Protein AF-A0A2D4LVJ1-F1 (afdb_monomer_lite)

Structure (mmCIF, N/CA/C/O backbone):
data_AF-A0A2D4LVJ1-F1
#
_entry.id   AF-A0A2D4LVJ1-F1
#
loop_
_atom_site.group_PDB
_atom_site.id
_atom_site.type_symbol
_atom_site.label_atom_id
_atom_site.label_alt_id
_atom_site.label_comp_id
_atom_site.label_asym_id
_atom_site.label_entity_id
_atom_site.label_seq_id
_atom_site.pdbx_PDB_ins_code
_atom_site.Cartn_x
_atom_site.Cartn_y
_atom_site.Cartn_z
_atom_site.occupancy
_atom_site.B_iso_or_equiv
_atom_site.auth_seq_id
_atom_site.auth_comp_id
_atom_site.auth_asym_id
_atom_site.auth_atom_id
_atom_site.pdbx_PDB_model_num
ATOM 1 N N . SER A 1 1 ? -31.375 44.923 41.688 1.00 48.00 1 SER A N 1
ATOM 2 C CA . SER A 1 1 ? -31.188 43.518 41.280 1.00 48.00 1 SER A CA 1
ATOM 3 C C . SER A 1 1 ? -31.337 43.453 39.769 1.00 48.00 1 SER A C 1
ATOM 5 O O . SER A 1 1 ? -32.341 43.948 39.275 1.00 48.00 1 SER A O 1
ATOM 7 N N . GLY A 1 2 ? -30.306 43.041 39.024 1.00 53.62 2 GLY A N 1
ATOM 8 C CA . GLY A 1 2 ? -30.232 43.248 37.570 1.00 53.62 2 GLY A CA 1
ATOM 9 C C . GLY A 1 2 ? -29.762 42.018 36.778 1.00 53.62 2 GLY A C 1
ATOM 10 O O . GLY A 1 2 ? -29.244 41.073 37.369 1.00 53.62 2 GLY A O 1
ATOM 11 N N . PRO A 1 3 ? -29.865 42.044 35.433 1.00 56.19 3 PRO A N 1
ATOM 12 C CA . PRO A 1 3 ? -29.704 40.879 34.543 1.00 56.19 3 PRO A CA 1
ATOM 13 C C . PRO A 1 3 ? -28.341 40.164 34.599 1.00 56.19 3 PRO A C 1
ATOM 15 O O . PRO A 1 3 ? -28.193 39.054 34.091 1.00 56.19 3 PRO A O 1
ATOM 18 N N . ARG A 1 4 ? -27.318 40.806 35.179 1.00 56.72 4 ARG A N 1
ATOM 19 C CA . ARG A 1 4 ? -25.957 40.260 35.299 1.00 56.72 4 ARG A CA 1
ATOM 20 C C . ARG A 1 4 ? -25.859 39.147 36.344 1.00 56.72 4 ARG A C 1
ATOM 22 O O . ARG A 1 4 ? -25.077 38.223 36.157 1.00 56.72 4 ARG A O 1
ATOM 29 N N . ASP A 1 5 ? -26.682 39.218 37.385 1.00 67.31 5 ASP A N 1
ATOM 30 C CA . ASP A 1 5 ? -26.707 38.239 38.475 1.00 67.31 5 ASP A CA 1
ATOM 31 C C . ASP A 1 5 ? -27.317 36.903 38.014 1.00 67.31 5 ASP A C 1
ATOM 33 O O . ASP A 1 5 ? -26.776 35.828 38.256 1.00 67.31 5 ASP A O 1
ATOM 37 N N . LEU A 1 6 ? -28.360 36.983 37.179 1.00 68.62 6 LEU A N 1
ATOM 38 C CA . LEU A 1 6 ? -28.966 35.832 36.502 1.00 68.62 6 LEU A CA 1
ATOM 39 C C . LEU A 1 6 ? -27.993 35.130 35.543 1.00 68.62 6 LEU A C 1
ATOM 41 O O . LEU A 1 6 ? -27.967 33.906 35.469 1.00 68.62 6 LEU A O 1
ATOM 45 N N . LYS A 1 7 ? -27.159 35.880 34.808 1.00 74.25 7 LYS A N 1
ATOM 46 C CA . LYS A 1 7 ? -26.148 35.265 33.930 1.00 74.25 7 LYS A CA 1
ATOM 47 C C . LYS A 1 7 ? -25.097 34.502 34.723 1.00 74.25 7 LYS A C 1
ATOM 49 O O . LYS A 1 7 ? -24.704 33.418 34.301 1.00 74.25 7 LYS A O 1
ATOM 54 N N . LEU A 1 8 ? -24.648 35.061 35.845 1.00 72.56 8 LEU A N 1
ATOM 55 C CA . LEU A 1 8 ? -23.687 34.397 36.715 1.00 72.56 8 LEU A CA 1
ATOM 56 C C . LEU A 1 8 ? -24.311 33.150 37.340 1.00 72.56 8 LEU A C 1
ATOM 58 O O . LEU A 1 8 ? -23.702 32.091 37.248 1.00 72.56 8 LEU A O 1
ATOM 62 N N . SER A 1 9 ? -25.527 33.220 37.885 1.00 76.00 9 SER A N 1
ATOM 63 C CA . SER A 1 9 ? -26.188 32.056 38.494 1.00 76.00 9 SER A CA 1
ATOM 64 C C . SER A 1 9 ? -26.428 30.916 37.497 1.00 76.00 9 SER A C 1
ATOM 66 O O . SER A 1 9 ? -26.194 29.753 37.827 1.00 76.00 9 SER A O 1
ATOM 68 N N . VAL A 1 10 ? -26.786 31.235 36.249 1.00 80.88 10 VAL A N 1
ATOM 69 C CA . VAL A 1 10 ? -26.882 30.250 35.160 1.00 80.88 10 VAL A CA 1
ATOM 70 C C . VAL A 1 10 ? -25.512 29.652 34.838 1.00 80.88 10 VAL A C 1
ATOM 72 O O . VAL A 1 10 ? -25.401 28.435 34.718 1.00 80.88 10 VAL A O 1
ATOM 75 N N . LEU A 1 11 ? -24.455 30.467 34.757 1.00 73.62 11 LEU A N 1
ATOM 76 C CA . LEU A 1 11 ? -23.079 30.000 34.535 1.00 73.62 11 LEU A CA 1
ATOM 77 C C . LEU A 1 11 ? -22.582 29.084 35.660 1.00 73.62 11 LEU A C 1
ATOM 79 O O . LEU A 1 11 ? -21.972 28.054 35.377 1.00 73.62 11 LEU A O 1
ATOM 83 N N . TRP A 1 12 ? -22.860 29.422 36.918 1.00 71.81 12 TRP A N 1
ATOM 84 C CA . TRP A 1 12 ? -22.526 28.596 38.080 1.00 71.81 12 TRP A CA 1
ATOM 85 C C . TRP A 1 12 ? -23.317 27.288 38.089 1.00 71.81 12 TRP A C 1
ATOM 87 O O . TRP A 1 12 ? -22.740 26.241 38.374 1.00 71.81 12 TRP A O 1
ATOM 97 N N . SER A 1 13 ? -24.597 27.317 37.708 1.00 76.31 13 SER A N 1
ATOM 98 C CA . SER A 1 13 ? -25.428 26.114 37.591 1.00 76.31 13 SER A CA 1
ATOM 99 C C . SER A 1 13 ? -24.936 25.190 36.474 1.00 76.31 13 SER A C 1
ATOM 101 O O . SER A 1 13 ? -24.716 24.004 36.711 1.00 76.31 13 SER A O 1
ATOM 103 N N . LEU A 1 14 ? -24.644 25.731 35.285 1.00 72.38 14 LEU A N 1
ATOM 104 C CA . LEU A 1 14 ? -24.098 24.961 34.162 1.00 72.38 14 LEU A CA 1
ATOM 105 C C . LEU A 1 14 ? -22.718 24.387 34.495 1.00 72.38 14 LEU A C 1
ATOM 107 O O . LEU A 1 14 ? -22.418 23.240 34.173 1.00 72.38 14 LEU A O 1
ATOM 111 N N . ARG A 1 15 ? -21.865 25.172 35.157 1.00 71.19 15 ARG A N 1
ATOM 112 C CA . ARG A 1 15 ? -20.538 24.732 35.591 1.00 71.19 15 ARG A CA 1
ATOM 113 C C . ARG A 1 15 ? -20.643 23.640 36.654 1.00 71.19 15 ARG A C 1
ATOM 115 O O . ARG A 1 15 ? -19.963 22.635 36.514 1.00 71.19 15 ARG A O 1
ATOM 122 N N . SER A 1 16 ? -21.524 23.782 37.643 1.00 69.31 16 SER A N 1
ATOM 123 C CA . SER A 1 16 ? -21.786 22.759 38.667 1.00 69.31 16 SER A CA 1
ATOM 124 C C . SER A 1 16 ? -22.276 21.443 38.050 1.00 69.31 16 SER A C 1
ATOM 126 O O . SER A 1 16 ? -21.753 20.382 38.373 1.00 69.31 16 SER A O 1
ATOM 128 N N . GLN A 1 17 ? -23.180 21.510 37.068 1.00 68.38 17 GLN A N 1
ATOM 129 C CA . GLN A 1 17 ? -23.642 20.335 36.318 1.00 68.38 17 GLN A CA 1
ATOM 130 C C . GLN A 1 17 ? -22.516 19.665 35.508 1.00 68.38 17 GLN A C 1
ATOM 132 O O . GLN A 1 17 ? -22.426 18.442 35.491 1.00 68.38 17 GLN A O 1
ATOM 137 N N . ASN A 1 18 ? -21.619 20.446 34.890 1.00 63.09 18 ASN A N 1
ATOM 138 C CA . ASN A 1 18 ? -20.451 19.919 34.165 1.00 63.09 18 ASN A CA 1
ATOM 139 C C . ASN A 1 18 ? -19.310 19.442 35.089 1.00 63.09 18 ASN A C 1
ATOM 141 O O . ASN A 1 18 ? -18.489 18.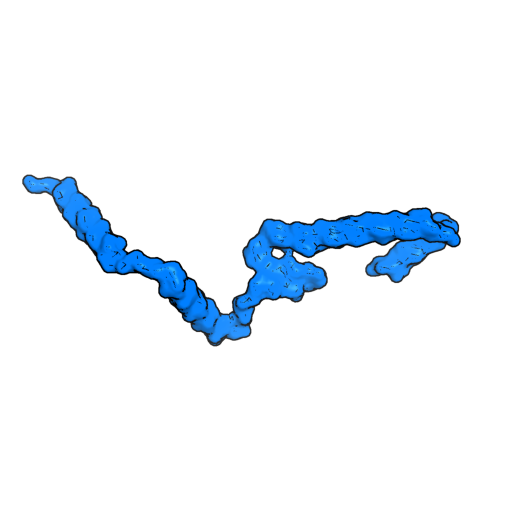636 34.673 1.00 63.09 18 ASN A O 1
ATOM 145 N N . LEU A 1 19 ? -19.230 19.922 36.333 1.00 59.19 19 LEU A N 1
ATOM 146 C CA . LEU A 1 19 ? -18.311 19.413 37.363 1.00 59.19 19 LEU A CA 1
ATOM 147 C C . LEU A 1 19 ? -18.858 18.159 38.062 1.00 59.19 19 LEU A C 1
ATOM 149 O O . LEU A 1 19 ? -18.079 17.387 38.613 1.00 59.19 19 LEU A O 1
ATOM 153 N N . ALA A 1 20 ? -20.178 17.951 38.027 1.00 56.31 20 ALA A N 1
ATOM 154 C CA . ALA A 1 20 ? -20.855 16.777 38.571 1.00 56.31 20 ALA A CA 1
ATOM 155 C C . ALA A 1 20 ? -20.817 15.559 37.634 1.00 56.31 20 ALA A C 1
ATOM 157 O O . ALA A 1 20 ? -21.182 14.461 38.057 1.00 56.31 20 ALA A O 1
ATOM 158 N N . THR A 1 21 ? -20.364 15.707 36.382 1.00 57.00 21 THR A N 1
ATOM 159 C CA . THR A 1 21 ? -20.018 14.531 35.580 1.00 57.00 21 THR A CA 1
ATOM 160 C C . THR A 1 21 ? -18.780 13.897 36.209 1.00 57.00 21 THR A C 1
ATOM 162 O O . THR A 1 21 ? -17.742 14.567 36.261 1.00 57.00 21 THR A O 1
ATOM 165 N N . PRO A 1 22 ? -18.850 12.646 36.703 1.00 62.56 22 PRO A N 1
ATOM 166 C CA . PRO A 1 22 ? -17.665 11.980 37.216 1.00 62.56 22 PRO A CA 1
ATOM 167 C C . PRO A 1 22 ? -16.614 12.005 36.111 1.00 62.56 22 PRO A C 1
ATOM 169 O O . PRO A 1 22 ? -16.945 11.758 34.949 1.00 62.56 22 PRO A O 1
ATOM 172 N N . ALA A 1 23 ? -15.374 12.355 36.458 1.00 60.97 23 ALA A N 1
ATOM 173 C CA . ALA A 1 23 ? -14.254 12.242 35.537 1.00 60.97 23 ALA A CA 1
ATOM 174 C C . ALA A 1 23 ? -14.244 10.798 35.026 1.00 60.97 23 ALA A C 1
ATOM 176 O O . ALA A 1 23 ? -13.926 9.870 35.770 1.00 60.97 23 ALA A O 1
ATOM 177 N N . VAL A 1 24 ? -14.724 10.607 33.797 1.00 65.69 24 VAL A N 1
ATOM 178 C CA . VAL A 1 24 ? -14.908 9.276 33.234 1.00 65.69 24 VAL A CA 1
ATOM 179 C C . VAL A 1 24 ? -13.519 8.686 33.093 1.00 65.69 24 VAL A C 1
ATOM 181 O O . VAL A 1 24 ? -12.682 9.227 32.368 1.00 65.69 24 VAL A O 1
ATOM 184 N N . ASP A 1 25 ? -13.269 7.603 33.826 1.00 75.62 25 ASP A N 1
ATOM 185 C CA . ASP A 1 25 ? -12.002 6.892 33.749 1.00 75.62 25 ASP A CA 1
ATOM 186 C C . ASP A 1 25 ? -11.718 6.500 32.291 1.00 75.62 25 ASP A C 1
ATOM 188 O O . ASP A 1 25 ? -12.623 6.151 31.523 1.00 75.62 25 ASP A O 1
ATOM 192 N N . SER A 1 26 ? -10.446 6.536 31.906 1.00 72.94 26 SER A N 1
ATOM 193 C CA . SER A 1 26 ? -10.009 6.275 30.531 1.00 72.94 26 SER A CA 1
ATOM 194 C C . SER A 1 26 ? -10.514 4.918 30.030 1.00 72.94 26 SER A C 1
ATOM 196 O O . SER A 1 26 ? -10.919 4.793 28.874 1.00 72.94 26 SER A O 1
ATOM 198 N N . ASN A 1 27 ? -10.581 3.915 30.911 1.00 76.38 27 ASN A N 1
ATOM 199 C CA . ASN A 1 27 ? -11.087 2.582 30.580 1.00 76.38 27 ASN A CA 1
ATOM 200 C C . ASN A 1 27 ? -12.599 2.573 30.324 1.00 76.38 27 ASN A C 1
ATOM 202 O O . ASN A 1 27 ? -13.078 1.884 29.418 1.00 76.38 27 ASN A O 1
ATOM 206 N N . GLN A 1 28 ? -13.359 3.372 31.076 1.00 75.62 28 GLN A N 1
ATOM 207 C CA . GLN A 1 28 ? -14.796 3.517 30.858 1.00 75.62 28 GLN A CA 1
ATOM 208 C C . GLN A 1 28 ? -15.080 4.201 29.516 1.00 75.62 28 GLN A C 1
ATOM 210 O O . GLN A 1 28 ? -15.920 3.718 28.753 1.00 75.62 28 GLN A O 1
ATOM 215 N N . LEU A 1 29 ? -14.318 5.242 29.170 1.00 75.62 29 LEU A N 1
ATOM 216 C CA . LEU A 1 29 ? -14.384 5.913 27.866 1.00 75.62 29 LEU A CA 1
ATOM 217 C C . LEU A 1 29 ? -14.111 4.952 26.698 1.00 75.62 29 LEU A C 1
ATOM 219 O O . LEU A 1 29 ? -14.857 4.943 25.715 1.00 75.62 29 LEU A O 1
ATOM 223 N N . ILE A 1 30 ? -13.086 4.101 26.813 1.00 79.94 30 ILE A N 1
ATOM 224 C CA . ILE A 1 30 ? -12.766 3.082 25.799 1.00 79.94 30 ILE A CA 1
ATOM 225 C C . ILE A 1 30 ? -13.943 2.107 25.630 1.00 79.94 30 ILE A C 1
ATOM 227 O O . ILE A 1 30 ? -14.396 1.880 24.507 1.00 79.94 30 ILE A O 1
ATOM 231 N N . SER A 1 31 ? -14.510 1.613 26.736 1.00 81.06 31 SER A N 1
ATOM 232 C CA . SER A 1 31 ? -15.624 0.652 26.712 1.00 81.06 31 SER A CA 1
ATOM 233 C C . SER A 1 31 ? -16.903 1.206 26.063 1.00 81.06 31 SER A C 1
ATOM 235 O O . SER A 1 31 ? -17.590 0.499 25.321 1.00 81.06 31 SER A O 1
ATOM 237 N N . LEU A 1 32 ? -17.210 2.487 26.293 1.00 85.00 32 LEU A N 1
ATOM 238 C CA . LEU A 1 32 ? -18.348 3.179 25.683 1.00 85.00 32 LEU A CA 1
ATOM 239 C C . LEU A 1 32 ? -18.143 3.351 24.176 1.00 85.00 32 LEU A C 1
ATOM 241 O O . LEU A 1 32 ? -19.057 3.105 23.386 1.00 85.00 32 LEU A O 1
ATOM 245 N N . THR A 1 33 ? -16.923 3.707 23.776 1.00 82.62 33 THR A N 1
ATOM 246 C CA . THR A 1 33 ? -16.551 3.882 22.369 1.00 82.62 33 THR A CA 1
ATOM 247 C C . THR A 1 33 ? -16.672 2.566 21.592 1.00 82.62 33 THR A C 1
ATOM 249 O O . THR A 1 33 ? -17.122 2.552 20.446 1.00 82.62 33 THR A O 1
ATOM 252 N N . ASP A 1 34 ? -16.307 1.438 22.200 1.00 85.00 34 ASP A N 1
ATOM 253 C CA . ASP A 1 34 ? -16.407 0.125 21.554 1.00 85.00 34 ASP A CA 1
ATOM 254 C C . ASP A 1 34 ? -17.852 -0.379 21.457 1.00 85.00 34 ASP A C 1
ATOM 256 O O . ASP A 1 34 ? -18.234 -0.944 20.429 1.00 85.00 34 ASP A O 1
ATOM 260 N N . LYS A 1 35 ? -18.701 -0.087 22.453 1.00 87.00 35 LYS A N 1
ATOM 261 C CA . LYS A 1 35 ? -20.151 -0.332 22.348 1.00 87.00 35 LYS A CA 1
ATOM 262 C C . LYS A 1 35 ? -20.763 0.410 21.161 1.00 87.00 35 LYS A C 1
ATOM 264 O O . LYS A 1 35 ? -21.479 -0.202 20.372 1.00 87.0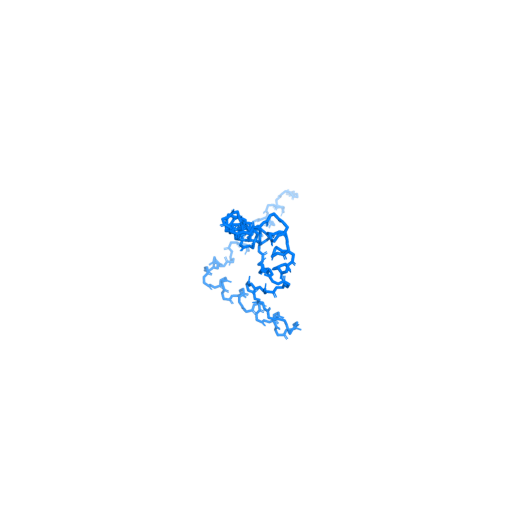0 35 LYS A O 1
ATOM 269 N N . GLN A 1 36 ? -20.432 1.690 20.992 1.00 84.75 36 GLN A N 1
ATOM 270 C CA . GLN A 1 36 ? -20.921 2.493 19.867 1.00 84.75 36 GLN A CA 1
ATOM 271 C C . GLN A 1 36 ? -20.480 1.924 18.512 1.00 84.75 36 GLN A C 1
ATOM 273 O O . GLN A 1 36 ? -21.299 1.816 17.602 1.00 84.75 36 GLN A O 1
ATOM 278 N N . LYS A 1 37 ? -19.216 1.496 18.375 1.00 83.81 37 LYS A N 1
ATOM 279 C CA . LYS A 1 37 ? -18.733 0.839 17.145 1.00 83.81 37 LYS A CA 1
ATOM 280 C C . LYS A 1 37 ? -19.487 -0.452 16.847 1.00 83.81 37 LYS A C 1
ATOM 282 O O . LYS A 1 37 ? -19.817 -0.705 15.690 1.00 83.81 37 LYS A O 1
ATOM 287 N N . ASN A 1 38 ? -19.765 -1.260 17.868 1.00 84.81 38 ASN A N 1
ATOM 288 C CA . ASN A 1 38 ? -20.468 -2.529 17.701 1.00 84.81 38 ASN A CA 1
ATOM 289 C C . ASN A 1 38 ? -21.926 -2.327 17.283 1.00 84.81 38 ASN A C 1
ATOM 291 O O . ASN A 1 38 ? -22.402 -3.024 16.391 1.00 84.81 38 ASN A O 1
ATOM 295 N N . GLU A 1 39 ? -22.634 -1.366 17.879 1.00 86.19 39 GLU A N 1
ATOM 296 C CA . GLU A 1 39 ? -23.995 -1.032 17.443 1.00 86.19 39 GLU A CA 1
ATOM 297 C C . GLU A 1 39 ? -24.030 -0.507 16.012 1.00 86.19 39 GLU A C 1
ATOM 299 O O . GLU A 1 39 ? -24.898 -0.894 15.230 1.00 86.19 39 GLU A O 1
ATOM 304 N N . LEU A 1 40 ? -23.065 0.339 15.656 1.00 82.81 40 LEU A N 1
ATOM 305 C CA . LEU A 1 40 ? -22.943 0.866 14.306 1.00 82.81 40 LEU A CA 1
ATOM 306 C C . LEU A 1 40 ? -22.677 -0.261 13.297 1.00 82.81 40 LEU A C 1
ATOM 308 O O . LEU A 1 40 ? -23.348 -0.341 12.275 1.00 82.81 40 LEU A O 1
ATOM 312 N N . THR A 1 41 ? -21.772 -1.185 13.626 1.00 83.06 41 THR A N 1
ATOM 313 C CA . THR A 1 41 ? -21.463 -2.364 12.799 1.00 83.06 41 THR A CA 1
ATOM 314 C C . THR A 1 41 ? -22.707 -3.228 12.572 1.00 83.06 41 THR A C 1
ATOM 316 O O . THR A 1 41 ? -22.959 -3.644 11.448 1.00 83.06 41 THR A O 1
ATOM 319 N N . LYS A 1 42 ? -23.532 -3.440 13.609 1.00 85.81 42 LYS A N 1
ATOM 320 C CA . LYS A 1 42 ? -24.787 -4.206 13.501 1.00 85.81 42 LYS A CA 1
ATOM 321 C C . LYS A 1 42 ? -25.850 -3.512 12.646 1.00 85.81 42 LYS A C 1
ATOM 323 O O . LYS A 1 42 ? -26.631 -4.191 11.996 1.00 85.81 42 LYS A O 1
ATOM 328 N N . LYS A 1 43 ? -25.915 -2.177 12.676 1.00 86.62 43 LYS A N 1
ATOM 329 C CA . LYS A 1 43 ? -26.921 -1.401 11.930 1.00 86.62 43 LYS A CA 1
ATOM 330 C C . LYS A 1 43 ? -26.589 -1.247 10.447 1.00 86.62 43 LYS A C 1
ATOM 332 O O . LYS A 1 43 ? -27.507 -1.179 9.642 1.00 86.62 43 LYS A O 1
ATOM 337 N N . ILE A 1 44 ? -25.305 -1.132 10.102 1.00 82.12 44 ILE A N 1
ATOM 338 C CA . ILE A 1 44 ? -24.846 -0.829 8.733 1.00 82.12 44 ILE A CA 1
ATOM 339 C C . ILE A 1 44 ? -24.332 -2.093 8.013 1.00 82.12 44 ILE A C 1
ATOM 341 O O . ILE A 1 44 ? -23.985 -2.033 6.842 1.00 82.12 44 ILE A O 1
ATOM 345 N N . ASP A 1 45 ? -24.262 -3.235 8.705 1.00 77.50 45 ASP A N 1
ATOM 346 C CA . ASP A 1 45 ? -23.734 -4.516 8.198 1.00 77.50 45 ASP A CA 1
ATOM 347 C C . ASP A 1 45 ? -22.316 -4.410 7.583 1.00 77.50 45 ASP A C 1
ATOM 349 O O . ASP A 1 45 ? -21.872 -5.218 6.769 1.00 77.50 45 ASP A O 1
ATOM 353 N N . LEU A 1 46 ? -21.568 -3.378 7.993 1.00 79.81 46 LEU A N 1
ATOM 354 C CA . LEU A 1 46 ? -20.208 -3.077 7.555 1.00 79.81 46 LEU A CA 1
ATOM 355 C C . LEU A 1 46 ? -19.255 -3.167 8.742 1.00 79.81 46 LEU A C 1
ATOM 357 O O . LEU A 1 46 ? -19.442 -2.502 9.761 1.00 79.81 46 LEU A O 1
ATOM 361 N N . GLN A 1 47 ? -18.186 -3.949 8.591 1.00 79.88 47 GLN A N 1
ATOM 362 C CA . GLN A 1 47 ? -17.165 -4.093 9.627 1.00 79.88 47 GLN A CA 1
ATOM 363 C C . GLN A 1 47 ? -16.250 -2.865 9.701 1.00 79.88 47 GLN A C 1
ATOM 365 O O . GLN A 1 47 ? -15.696 -2.409 8.698 1.00 79.88 47 GLN A O 1
ATOM 370 N N . VAL A 1 48 ? -16.013 -2.363 10.916 1.00 76.44 48 VAL A N 1
ATOM 371 C CA . VAL A 1 48 ? -15.037 -1.293 11.164 1.00 76.44 48 VAL A CA 1
ATOM 372 C C . VAL A 1 48 ? -13.626 -1.886 11.212 1.00 76.44 48 VAL A C 1
ATOM 374 O O . VAL A 1 48 ? -13.168 -2.366 12.250 1.00 76.44 48 VAL A O 1
ATOM 377 N N . VAL A 1 49 ? -12.908 -1.839 10.087 1.00 81.12 49 VAL A N 1
ATOM 378 C CA . VAL A 1 49 ? -11.543 -2.382 9.972 1.00 81.12 49 VAL A CA 1
ATOM 379 C C . VAL A 1 49 ? -10.500 -1.260 9.962 1.00 81.12 49 VAL A C 1
ATOM 381 O O . VAL A 1 49 ? -10.652 -0.241 9.292 1.00 81.12 49 VAL A O 1
ATOM 384 N N . LYS A 1 50 ? -9.385 -1.444 10.685 1.00 81.12 50 LYS A N 1
ATOM 385 C CA . LYS A 1 50 ? -8.288 -0.451 10.752 1.00 81.12 50 LYS A CA 1
ATOM 386 C C . LYS A 1 50 ? -7.546 -0.275 9.421 1.00 81.12 50 LYS A C 1
ATOM 388 O O . LYS A 1 50 ? -6.979 0.793 9.172 1.00 81.12 50 LYS A O 1
ATOM 393 N N . LYS A 1 51 ? -7.493 -1.334 8.608 1.00 83.56 51 LYS A N 1
ATOM 394 C CA . LYS A 1 51 ? -6.841 -1.367 7.296 1.00 83.56 51 LYS A CA 1
ATOM 395 C C . LYS A 1 51 ? -7.662 -2.208 6.329 1.00 83.56 51 LYS A C 1
ATOM 397 O O . LYS A 1 51 ? -8.099 -3.290 6.701 1.00 83.56 51 LYS A O 1
ATOM 402 N N . VAL A 1 52 ? -7.801 -1.743 5.094 1.00 86.31 52 VAL A N 1
ATOM 403 C CA . VAL A 1 52 ? -8.498 -2.460 4.017 1.00 86.31 52 VAL A CA 1
ATOM 404 C C . VAL A 1 52 ? -7.602 -2.473 2.786 1.00 86.31 52 VAL A C 1
ATOM 406 O O . VAL A 1 52 ? -6.970 -1.465 2.476 1.00 86.31 52 VAL A O 1
ATOM 409 N N . LYS A 1 53 ? -7.511 -3.611 2.095 1.00 86.25 53 LYS A N 1
ATOM 410 C CA . LYS A 1 53 ? -6.787 -3.710 0.824 1.00 86.25 53 LYS A CA 1
ATOM 411 C C . LYS A 1 53 ? -7.743 -3.358 -0.316 1.00 86.25 53 LYS A C 1
ATOM 413 O O . LYS A 1 53 ? -8.764 -4.016 -0.473 1.00 86.25 53 LYS A O 1
ATOM 418 N N . TRP A 1 54 ? -7.397 -2.352 -1.109 1.00 82.06 54 TRP A N 1
ATOM 419 C CA . TRP A 1 54 ? -8.156 -1.915 -2.279 1.00 82.06 54 TRP A CA 1
ATOM 420 C C . TRP A 1 54 ? -7.205 -1.655 -3.445 1.00 82.06 54 TRP A C 1
ATOM 422 O O . TRP A 1 54 ? -6.254 -0.892 -3.294 1.00 82.06 54 TRP A O 1
ATOM 432 N N . LEU A 1 55 ? -7.428 -2.316 -4.587 1.00 83.38 55 LEU A N 1
ATOM 433 C CA . LEU A 1 55 ? -6.596 -2.180 -5.797 1.00 83.38 55 LEU A CA 1
ATOM 434 C C . LEU A 1 55 ? -5.080 -2.316 -5.527 1.00 83.38 55 LEU A C 1
ATOM 436 O O . LEU A 1 55 ? -4.263 -1.568 -6.050 1.00 83.38 55 LEU A O 1
ATOM 440 N N . GLY A 1 56 ? -4.691 -3.241 -4.640 1.00 78.31 56 GLY A N 1
ATOM 441 C CA . GLY A 1 56 ? -3.284 -3.458 -4.267 1.00 78.31 56 GLY A CA 1
ATOM 442 C C . GLY A 1 56 ? -2.705 -2.457 -3.256 1.00 78.31 56 GLY A C 1
ATOM 443 O O . GLY A 1 56 ? -1.591 -2.662 -2.775 1.00 78.31 56 GLY A O 1
ATOM 444 N N . VAL A 1 57 ? -3.467 -1.436 -2.863 1.00 81.69 57 VAL A N 1
ATOM 445 C CA . VAL A 1 57 ? -3.092 -0.410 -1.881 1.00 81.69 57 VAL A CA 1
ATOM 446 C C . VAL A 1 57 ? -3.797 -0.683 -0.554 1.00 81.69 57 VAL A C 1
ATOM 448 O O . VAL A 1 57 ? -4.990 -0.975 -0.503 1.00 81.69 57 VAL A O 1
ATOM 451 N N . TYR A 1 58 ? -3.076 -0.567 0.555 1.00 85.44 58 TYR A N 1
ATOM 452 C CA . TYR A 1 58 ? -3.674 -0.589 1.885 1.00 85.44 58 TYR A CA 1
ATOM 453 C C . TYR A 1 58 ? -4.198 0.796 2.253 1.00 85.44 58 TYR A C 1
ATOM 455 O O . TYR A 1 58 ? -3.427 1.727 2.510 1.00 85.44 58 TYR A O 1
ATOM 463 N N . LEU A 1 59 ? -5.518 0.911 2.321 1.00 84.00 59 LEU A N 1
ATOM 464 C CA . LEU A 1 59 ? -6.215 2.065 2.861 1.00 84.00 59 LEU A CA 1
ATOM 465 C C . LEU A 1 59 ? -6.217 1.978 4.386 1.00 84.00 59 LEU A C 1
ATOM 467 O O . LEU A 1 59 ? -6.448 0.923 4.976 1.00 84.00 59 LEU A O 1
ATOM 471 N N . THR A 1 60 ? -5.938 3.104 5.030 1.00 84.50 60 THR A N 1
ATOM 472 C CA . THR A 1 60 ? -5.919 3.243 6.488 1.00 84.50 60 THR A CA 1
ATOM 473 C C . THR A 1 60 ? -6.728 4.468 6.873 1.00 84.50 60 THR A C 1
ATOM 475 O O . THR A 1 60 ? -6.713 5.441 6.124 1.00 84.50 60 THR A O 1
ATOM 478 N N . ALA A 1 61 ? -7.327 4.482 8.065 1.00 81.12 61 ALA A N 1
ATOM 479 C CA . ALA A 1 61 ? -8.147 5.608 8.533 1.00 81.12 61 ALA A CA 1
ATOM 480 C C . ALA A 1 61 ? -7.436 6.979 8.486 1.00 81.12 61 ALA A C 1
ATOM 482 O O . ALA A 1 61 ? -8.082 8.012 8.351 1.00 81.12 61 ALA A O 1
ATOM 483 N N . ARG A 1 62 ? -6.098 7.010 8.582 1.00 80.06 62 ARG A N 1
ATOM 484 C CA . ARG A 1 62 ? -5.304 8.236 8.417 1.00 80.06 62 ARG A CA 1
ATOM 485 C C . ARG A 1 62 ? -4.750 8.330 6.994 1.00 80.06 62 ARG A C 1
ATOM 487 O O . ARG A 1 62 ? -3.911 7.524 6.599 1.00 80.06 62 ARG A O 1
ATOM 494 N N . CYS A 1 63 ? -5.102 9.380 6.254 1.00 72.75 63 CYS A N 1
ATOM 495 C CA . CYS A 1 63 ? -4.578 9.592 4.897 1.00 72.75 63 CYS A CA 1
ATOM 496 C C . CYS A 1 63 ? -3.045 9.737 4.858 1.00 72.75 63 CYS A C 1
ATOM 498 O O . CYS A 1 63 ? -2.391 9.264 3.929 1.00 72.75 63 CYS A O 1
ATOM 500 N N . ARG A 1 64 ? -2.436 10.313 5.909 1.00 74.56 64 ARG A N 1
ATOM 501 C CA . ARG A 1 64 ? -0.974 10.495 6.008 1.00 74.56 64 ARG A CA 1
ATOM 502 C C . ARG A 1 64 ? -0.201 9.171 5.951 1.00 74.56 64 ARG A C 1
ATOM 504 O O . ARG A 1 64 ? 0.911 9.136 5.426 1.00 74.56 64 ARG A O 1
ATOM 511 N N . THR A 1 65 ? -0.774 8.084 6.467 1.00 73.94 65 THR A N 1
ATOM 512 C CA . THR A 1 65 ? -0.118 6.770 6.485 1.00 73.94 65 THR A CA 1
ATOM 513 C C . THR A 1 65 ? -0.241 6.026 5.162 1.00 73.94 65 THR A C 1
ATOM 515 O O . THR A 1 65 ? 0.614 5.188 4.884 1.00 73.94 65 THR A O 1
ATOM 518 N N . ILE A 1 66 ? -1.206 6.372 4.302 1.00 78.94 66 ILE A N 1
ATOM 519 C CA . ILE A 1 66 ? -1.382 5.750 2.979 1.00 78.94 66 ILE A CA 1
ATOM 520 C C . ILE A 1 66 ? -0.139 5.989 2.119 1.00 78.94 66 ILE A C 1
ATOM 522 O O . ILE A 1 66 ? 0.403 5.042 1.546 1.00 78.94 66 ILE A O 1
ATOM 526 N N . LYS A 1 67 ? 0.378 7.230 2.103 1.00 75.88 67 LYS A N 1
ATOM 527 C CA . LYS A 1 67 ? 1.554 7.570 1.291 1.00 75.88 67 LYS A CA 1
ATOM 528 C C . LYS A 1 67 ? 2.803 6.802 1.715 1.00 75.88 67 LYS A C 1
ATOM 530 O O . LYS A 1 67 ? 3.517 6.246 0.884 1.00 75.88 67 LYS A O 1
ATOM 535 N N . ALA A 1 68 ? 3.060 6.784 3.019 1.00 76.06 68 ALA A N 1
ATOM 536 C CA . ALA A 1 68 ? 4.244 6.149 3.579 1.00 76.06 68 ALA A CA 1
ATOM 537 C C . ALA A 1 68 ? 4.197 4.619 3.480 1.00 76.06 68 ALA A C 1
ATOM 539 O O . ALA A 1 68 ? 5.218 4.015 3.176 1.00 76.06 68 ALA A O 1
ATOM 540 N N . SER A 1 69 ? 3.038 4.002 3.721 1.00 72.81 69 SER A N 1
ATOM 541 C CA . SER A 1 69 ? 2.914 2.538 3.744 1.00 72.81 69 SER A CA 1
ATOM 542 C C . SER A 1 69 ? 2.853 1.899 2.358 1.00 72.81 69 SER A C 1
ATOM 544 O O . SER A 1 69 ? 3.298 0.764 2.210 1.00 72.81 69 SER A O 1
ATOM 546 N N . ASN A 1 70 ? 2.357 2.617 1.344 1.00 78.31 70 ASN A N 1
ATOM 547 C CA . ASN A 1 70 ? 2.191 2.060 0.001 1.00 78.31 70 ASN A CA 1
ATOM 548 C C . ASN A 1 70 ? 3.256 2.569 -0.978 1.00 78.31 70 ASN A C 1
ATOM 550 O O . ASN A 1 70 ? 4.012 1.770 -1.525 1.00 78.31 70 ASN A O 1
ATOM 554 N N . TYR A 1 71 ? 3.388 3.889 -1.156 1.00 81.12 71 TYR A N 1
ATOM 555 C CA . TYR A 1 71 ? 4.243 4.429 -2.221 1.00 81.12 71 TYR A CA 1
ATOM 556 C C . TYR A 1 71 ? 5.736 4.391 -1.901 1.00 81.12 71 TYR A C 1
ATOM 558 O O . TYR A 1 71 ? 6.528 4.148 -2.802 1.00 81.12 71 TYR A O 1
ATOM 566 N N . LYS A 1 72 ? 6.159 4.591 -0.643 1.00 85.44 72 LYS A N 1
ATOM 567 C CA . LYS A 1 72 ? 7.600 4.536 -0.317 1.00 85.44 72 LYS A CA 1
ATOM 568 C C . LYS A 1 72 ? 8.203 3.167 -0.635 1.00 85.44 72 LYS A C 1
ATOM 570 O O . LYS A 1 72 ? 9.272 3.108 -1.231 1.00 85.44 72 LYS A O 1
ATOM 575 N N . ARG A 1 73 ? 7.491 2.094 -0.274 1.00 85.12 73 ARG A N 1
ATOM 576 C CA . ARG A 1 73 ? 7.914 0.715 -0.544 1.00 85.12 73 ARG A CA 1
ATOM 577 C C . ARG A 1 73 ? 7.939 0.421 -2.044 1.00 85.12 73 ARG A C 1
ATOM 579 O O . ARG A 1 73 ? 8.919 -0.123 -2.529 1.00 85.12 73 ARG A O 1
ATOM 586 N N . LEU A 1 74 ? 6.898 0.835 -2.770 1.00 86.00 74 LEU A N 1
ATOM 587 C CA . LEU A 1 74 ? 6.828 0.706 -4.230 1.00 86.00 74 LEU A CA 1
ATOM 588 C C . LEU A 1 74 ? 7.997 1.411 -4.925 1.00 86.00 74 LEU A C 1
ATOM 590 O O . LEU A 1 74 ? 8.673 0.808 -5.745 1.00 86.00 74 LEU A O 1
ATOM 594 N N . ILE A 1 75 ? 8.290 2.656 -4.547 1.00 88.38 75 ILE A N 1
ATOM 595 C CA . ILE A 1 75 ? 9.406 3.420 -5.119 1.00 88.38 75 ILE A CA 1
ATOM 596 C C . ILE A 1 75 ? 10.752 2.742 -4.830 1.00 88.38 75 ILE A C 1
ATOM 598 O O . ILE A 1 75 ? 11.627 2.736 -5.689 1.00 88.38 75 ILE A O 1
ATOM 602 N N . GLN A 1 76 ? 10.940 2.184 -3.631 1.00 90.75 76 GLN A N 1
ATOM 603 C CA . GLN A 1 76 ? 12.157 1.433 -3.304 1.00 90.75 76 GLN A CA 1
ATOM 604 C C . GLN A 1 76 ? 12.292 0.171 -4.157 1.00 90.75 76 GLN A C 1
ATOM 606 O O . GLN A 1 76 ? 13.378 -0.080 -4.668 1.00 90.75 76 GLN A O 1
ATOM 611 N N . GLN A 1 77 ? 11.202 -0.575 -4.348 1.00 89.19 77 GLN A N 1
ATOM 612 C CA . GLN A 1 77 ? 11.203 -1.770 -5.188 1.00 89.19 77 GLN A CA 1
ATOM 613 C C . GLN A 1 77 ? 11.546 -1.425 -6.640 1.00 89.19 77 GLN A C 1
ATOM 615 O O . GLN A 1 77 ? 12.481 -1.994 -7.186 1.00 89.19 77 GLN A O 1
ATOM 620 N N . ILE A 1 78 ? 10.901 -0.398 -7.204 1.00 89.50 78 ILE A N 1
ATOM 621 C CA . ILE A 1 78 ? 11.182 0.087 -8.564 1.00 89.50 78 ILE A CA 1
ATOM 622 C C . ILE A 1 78 ? 12.667 0.440 -8.729 1.00 89.50 78 ILE A C 1
ATOM 624 O O . ILE A 1 78 ? 13.270 0.115 -9.744 1.00 89.50 78 ILE A O 1
ATOM 628 N N . LYS A 1 79 ? 13.289 1.084 -7.732 1.00 91.69 79 LYS A N 1
ATOM 629 C CA . LYS A 1 79 ? 14.727 1.396 -7.785 1.00 91.69 79 LYS A CA 1
ATOM 630 C C . LYS A 1 79 ? 15.602 0.144 -7.822 1.00 91.69 79 LYS A C 1
ATOM 632 O O . LYS A 1 79 ? 16.576 0.127 -8.563 1.00 91.69 79 LYS A O 1
ATOM 637 N N . LEU A 1 80 ? 15.272 -0.874 -7.029 1.00 92.19 80 LEU A N 1
ATOM 638 C CA . LEU A 1 80 ? 16.010 -2.140 -7.028 1.00 92.19 80 LEU A CA 1
ATOM 639 C C . LEU A 1 80 ? 15.854 -2.871 -8.362 1.00 92.19 80 LEU A C 1
ATOM 641 O O . LEU A 1 80 ? 16.841 -3.350 -8.915 1.00 92.19 80 LEU A O 1
ATOM 645 N N . ASP A 1 81 ? 14.639 -2.902 -8.902 1.00 88.00 81 ASP A N 1
ATOM 646 C CA . ASP A 1 81 ? 14.353 -3.545 -10.181 1.00 88.00 81 ASP A CA 1
ATOM 647 C C . ASP A 1 81 ? 15.114 -2.848 -11.324 1.00 88.00 81 ASP A C 1
ATOM 649 O O . ASP A 1 81 ? 15.742 -3.516 -12.142 1.00 88.00 81 ASP A O 1
ATOM 653 N N . LEU A 1 82 ? 15.180 -1.510 -11.317 1.00 87.56 82 LEU A N 1
ATOM 654 C CA . LEU A 1 82 ? 15.974 -0.730 -12.275 1.00 87.56 82 LEU A CA 1
ATOM 655 C C . LEU A 1 82 ? 17.480 -1.039 -12.203 1.00 87.56 82 LEU A C 1
ATOM 657 O O . LEU A 1 82 ? 18.126 -1.171 -13.246 1.00 87.56 82 LEU A O 1
ATOM 661 N N . GLU A 1 83 ? 18.054 -1.171 -11.004 1.00 89.44 83 GLU A N 1
ATOM 662 C CA . GLU A 1 83 ? 19.466 -1.556 -10.846 1.00 89.44 83 GLU A CA 1
ATOM 663 C C . GLU A 1 83 ? 19.724 -2.990 -11.333 1.00 89.44 83 GLU A C 1
ATOM 665 O O . GLU A 1 83 ? 20.715 -3.244 -12.021 1.00 89.44 83 GLU A O 1
ATOM 670 N N . ASN A 1 84 ? 18.803 -3.919 -11.068 1.00 87.00 84 ASN A N 1
ATOM 671 C CA . ASN A 1 84 ? 18.878 -5.284 -11.593 1.00 87.00 84 ASN A CA 1
ATOM 672 C C . ASN A 1 84 ? 18.786 -5.309 -13.126 1.00 87.00 84 ASN A C 1
ATOM 674 O O . ASN A 1 84 ? 19.485 -6.073 -13.789 1.00 87.00 84 ASN A O 1
ATOM 678 N N . TRP A 1 85 ? 17.967 -4.446 -13.726 1.00 81.88 85 TRP A N 1
ATOM 679 C CA . TRP A 1 85 ? 17.856 -4.374 -15.183 1.00 81.88 85 TRP A CA 1
ATOM 680 C C . TRP A 1 85 ? 19.084 -3.762 -15.850 1.00 81.88 85 TRP A C 1
ATOM 682 O O . TRP A 1 85 ? 19.439 -4.134 -16.971 1.00 81.88 85 TRP A O 1
ATOM 692 N N . LYS A 1 86 ? 19.780 -2.862 -15.156 1.00 81.38 86 LYS A N 1
ATOM 693 C CA . LYS A 1 86 ? 21.044 -2.286 -15.625 1.00 81.38 86 LYS A CA 1
ATOM 694 C C . LYS A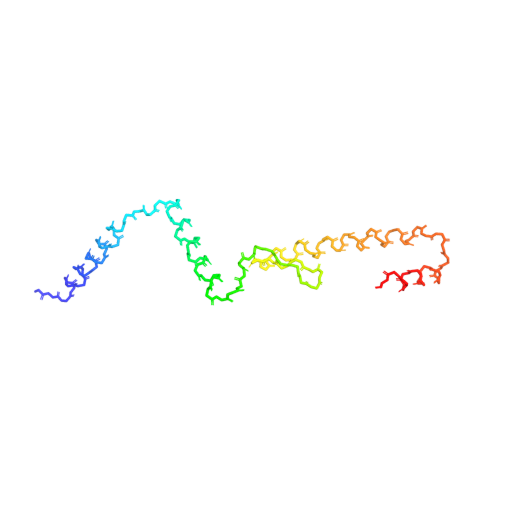 1 86 ? 22.145 -3.342 -15.757 1.00 81.38 86 LYS A C 1
ATOM 696 O O . LYS A 1 86 ? 22.988 -3.229 -16.651 1.00 81.38 86 LYS A O 1
ATOM 701 N N . THR A 1 87 ? 22.135 -4.362 -14.898 1.00 84.38 87 THR A N 1
ATOM 702 C CA . THR A 1 87 ? 23.137 -5.440 -14.874 1.00 84.38 87 THR A CA 1
ATOM 703 C C . THR A 1 87 ? 22.794 -6.624 -15.785 1.00 84.38 87 THR A C 1
ATOM 705 O O . THR A 1 87 ? 23.644 -7.489 -15.989 1.00 84.38 87 THR A O 1
ATOM 708 N N . LEU A 1 88 ? 21.608 -6.645 -16.412 1.00 85.00 88 LEU A N 1
ATOM 709 C CA . LEU A 1 88 ? 21.230 -7.672 -17.390 1.00 85.00 88 LEU A CA 1
ATOM 710 C C . LEU A 1 88 ? 22.213 -7.705 -18.568 1.00 85.00 88 LEU A C 1
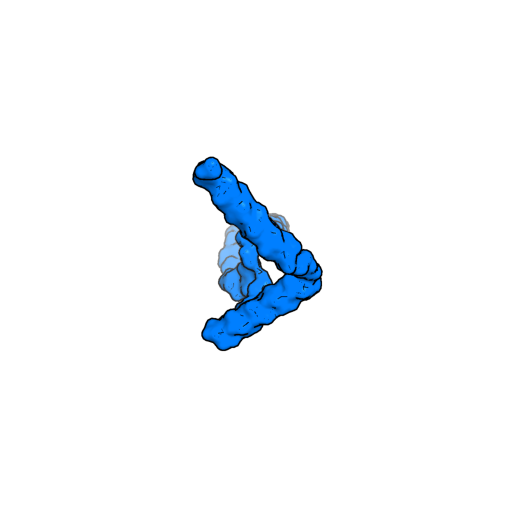ATOM 712 O O . LEU A 1 88 ? 22.373 -6.713 -19.285 1.00 85.00 88 LEU A O 1
ATOM 716 N N . GLN A 1 89 ? 22.808 -8.871 -18.820 1.00 87.19 89 GLN A N 1
ATOM 717 C CA . GLN A 1 89 ? 23.669 -9.167 -19.975 1.00 87.19 89 GLN A CA 1
ATOM 718 C C . GLN A 1 89 ? 22.832 -9.350 -21.257 1.00 87.19 89 GLN A C 1
ATOM 720 O O . GLN A 1 89 ? 22.861 -10.387 -21.912 1.00 87.19 89 GLN A O 1
ATOM 725 N N . LEU A 1 90 ? 22.024 -8.345 -21.586 1.00 86.06 90 LEU A N 1
ATOM 726 C CA . LEU A 1 90 ? 21.159 -8.296 -22.761 1.00 86.06 90 LEU A CA 1
ATOM 727 C C . LEU A 1 90 ? 21.474 -7.037 -23.568 1.00 86.06 90 LEU A C 1
ATOM 729 O O . LEU A 1 90 ? 21.887 -6.015 -23.014 1.00 86.06 90 LEU A O 1
ATOM 733 N N . SER A 1 91 ? 21.226 -7.093 -24.877 1.00 89.50 91 SER A N 1
ATOM 734 C CA . SER A 1 91 ? 21.248 -5.896 -25.720 1.00 89.50 91 SER A CA 1
ATOM 735 C C . SER A 1 91 ? 20.215 -4.877 -25.225 1.00 89.50 91 SER A C 1
ATOM 737 O O . SER A 1 91 ? 19.243 -5.240 -24.562 1.00 89.50 91 SER A O 1
ATOM 739 N N . MET A 1 92 ? 20.377 -3.599 -25.580 1.00 84.81 92 MET A N 1
ATOM 740 C CA . MET A 1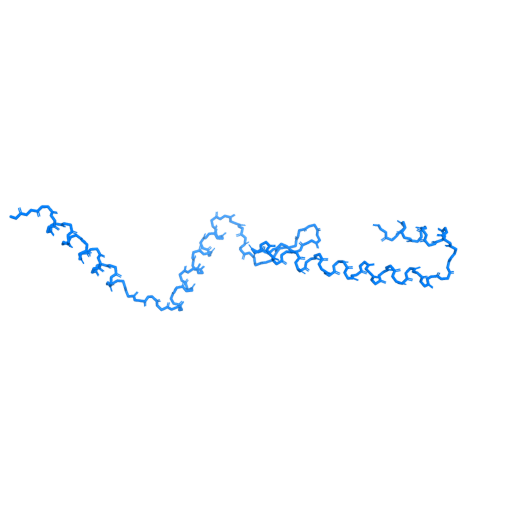 92 ? 19.419 -2.547 -25.199 1.00 84.81 92 MET A CA 1
ATOM 741 C C . MET A 1 92 ? 17.972 -2.915 -25.558 1.00 84.81 92 MET A C 1
ATOM 743 O O . MET A 1 92 ? 17.077 -2.756 -24.736 1.00 84.81 92 MET A O 1
ATOM 747 N N . ARG A 1 93 ? 17.761 -3.504 -26.743 1.00 89.25 93 ARG A N 1
ATOM 748 C CA . ARG A 1 93 ? 16.444 -3.980 -27.185 1.00 89.25 93 ARG A CA 1
ATOM 749 C C . ARG A 1 93 ? 15.931 -5.149 -26.341 1.00 89.25 93 ARG A C 1
ATOM 751 O O . ARG A 1 93 ? 14.750 -5.185 -26.020 1.00 89.25 93 ARG A O 1
ATOM 758 N N . GLY A 1 94 ? 16.814 -6.076 -25.962 1.00 88.81 94 GLY A N 1
ATOM 759 C CA . GLY A 1 94 ? 16.478 -7.174 -25.054 1.00 88.81 94 GLY A CA 1
ATOM 760 C C . GLY A 1 94 ? 16.079 -6.671 -23.667 1.00 88.81 94 GLY A C 1
ATOM 761 O O . GLY A 1 94 ? 15.110 -7.158 -23.102 1.00 88.81 94 GLY A O 1
ATOM 762 N N . ARG A 1 95 ? 16.760 -5.642 -23.148 1.00 85.69 95 ARG A N 1
ATOM 763 C CA . ARG A 1 95 ? 16.386 -4.996 -21.881 1.00 85.69 95 ARG A CA 1
ATOM 764 C C . ARG A 1 95 ? 15.003 -4.344 -21.968 1.00 85.69 95 ARG A C 1
ATOM 766 O O . ARG A 1 95 ? 14.191 -4.587 -21.086 1.00 85.69 95 ARG A O 1
ATOM 773 N N . THR A 1 96 ? 14.705 -3.586 -23.028 1.00 88.88 96 THR A N 1
ATOM 774 C CA . THR A 1 96 ? 13.374 -2.978 -23.227 1.00 88.88 96 THR A CA 1
ATOM 775 C C . THR A 1 96 ? 12.268 -4.031 -23.305 1.00 88.88 96 THR A C 1
ATOM 777 O O . THR A 1 96 ? 11.278 -3.907 -22.593 1.00 88.88 96 THR A O 1
ATOM 780 N N . ALA A 1 97 ? 12.466 -5.100 -24.081 1.00 90.19 97 ALA A N 1
ATOM 781 C CA . ALA A 1 97 ? 11.481 -6.175 -24.212 1.00 90.19 97 ALA A CA 1
ATOM 782 C C . ALA A 1 97 ? 11.224 -6.914 -22.884 1.00 90.19 97 ALA A C 1
ATOM 784 O O . ALA A 1 97 ? 10.082 -7.224 -22.559 1.00 90.19 97 ALA A O 1
ATOM 785 N N . THR A 1 98 ? 12.270 -7.165 -22.087 1.00 87.12 98 THR A N 1
ATOM 786 C CA . THR A 1 98 ? 12.123 -7.776 -20.754 1.00 87.12 98 THR A CA 1
ATOM 787 C C . THR A 1 98 ? 11.336 -6.877 -19.801 1.00 87.12 98 THR A C 1
ATOM 789 O O . THR A 1 98 ? 10.519 -7.379 -19.036 1.00 87.12 98 THR A O 1
ATOM 792 N N . ILE A 1 99 ? 11.549 -5.558 -19.857 1.00 85.44 99 ILE A N 1
ATOM 793 C CA . ILE A 1 99 ? 10.796 -4.592 -19.045 1.00 85.44 99 ILE A CA 1
ATOM 794 C C . ILE A 1 99 ? 9.325 -4.579 -19.468 1.00 85.44 99 ILE A C 1
ATOM 796 O O . ILE A 1 99 ? 8.453 -4.707 -18.612 1.00 85.44 99 ILE A O 1
ATOM 800 N N . GLU A 1 100 ? 9.050 -4.485 -20.772 1.00 87.62 100 GLU A N 1
ATOM 801 C CA . GLU A 1 100 ? 7.690 -4.507 -21.328 1.00 87.62 100 GLU A CA 1
ATOM 802 C C . GLU A 1 100 ? 6.921 -5.774 -20.942 1.00 87.62 100 GLU A C 1
ATOM 804 O O . GLU A 1 100 ? 5.741 -5.689 -20.628 1.00 87.62 100 GLU A O 1
ATOM 809 N N . ALA A 1 101 ? 7.587 -6.930 -20.909 1.00 85.62 101 ALA A N 1
ATOM 810 C CA . ALA A 1 101 ? 6.977 -8.198 -20.508 1.00 85.62 101 ALA A CA 1
ATOM 811 C C . ALA A 1 101 ? 6.781 -8.353 -18.985 1.00 85.62 101 ALA A C 1
ATOM 813 O O . ALA A 1 101 ? 6.064 -9.254 -18.554 1.00 85.62 101 ALA A O 1
ATOM 814 N N . SER A 1 102 ? 7.456 -7.533 -18.173 1.00 74.31 102 SER A N 1
ATOM 815 C CA . SER A 1 102 ? 7.402 -7.596 -16.703 1.00 74.31 102 SER A CA 1
ATOM 816 C C . SER A 1 102 ? 6.375 -6.653 -16.064 1.00 74.31 102 SER A C 1
ATOM 818 O O . SER A 1 102 ? 6.087 -6.794 -14.874 1.00 74.31 102 SER A O 1
ATOM 820 N N . CYS A 1 103 ? 5.856 -5.701 -16.843 1.00 66.12 103 CYS A N 1
ATOM 821 C CA . CYS A 1 103 ? 4.795 -4.765 -16.464 1.00 66.12 103 CYS A CA 1
ATOM 822 C C . CYS A 1 103 ? 3.407 -5.364 -16.718 1.00 66.12 103 CYS A C 1
ATOM 824 O O . CYS A 1 103 ? 2.503 -5.070 -15.902 1.00 66.12 103 CYS A O 1
#

pLDDT: mean 78.98, std 9.43, range [48.0, 92.19]

Sequence (103 aa):
SGPRDLKLSVLWSLRSQNLATPAVDSNQLISLTDKQKNELTKKIDLQVVKKVKWLGVYLTARCRTIKASNYKRLIQQIKLDLENWKTLQLSMRGRTATIEASC

Organism: NCBI:txid129469

Radius of gyration: 29.4 Å; chains: 1; bounding box: 55×53×68 Å

Secondary structure (DSSP, 8-state):
--HHHHHHHHHH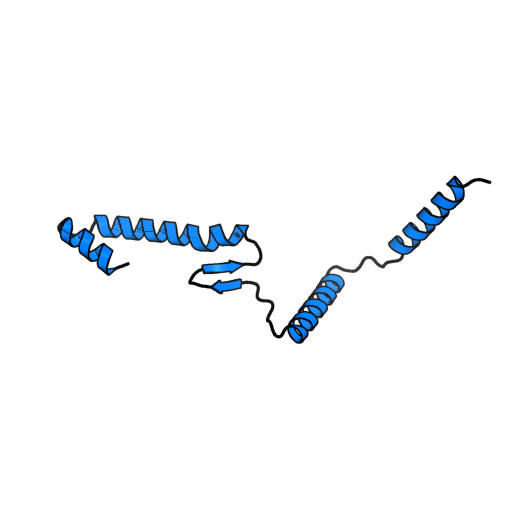HHHHHHHSS----HHHHHHHHHHHHHHHHHHH-----SEEEETTEEEESSHHHHIIIIIHHHHHHHHHHHHHHHH--S-HHHHHHHHHHH-

Foldseek 3Di:
DDDVVVVVVVVVVVVVVVVPPPPQPPVNVVVVVVVVQVVVCVVVVDHDDQWDQDPNFIDGPDPVVSCVVPVVVVVVVVVVVVVVLVPDPDDPVRSVVVVVVVD